Protein AF-A0A973KRH2-F1 (afdb_monomer_lite)

Foldseek 3Di:
DQQLLLCLLVLNLLSNQQLAFAPDPPLDFTHGDDSPQSVDPDPSNVVSSVVSPVVNLQQHAPDADVRWDKDAADADADSQKGKGWQQRIDTNRHGSLVSNVVSDPPADSVQWTWMWMWGDDPNHIGTHDIDTGGD

Structure (mmCIF, N/CA/C/O backbone):
data_AF-A0A973KRH2-F1
#
_entry.id   AF-A0A973KRH2-F1
#
loop_
_atom_site.group_PDB
_atom_site.id
_atom_site.type_symbol
_atom_site.label_atom_id
_atom_site.label_alt_id
_atom_site.label_comp_id
_atom_site.label_asym_id
_atom_site.label_entity_id
_atom_site.label_seq_id
_atom_site.pdbx_PDB_ins_code
_atom_site.Cartn_x
_atom_site.Cartn_y
_atom_site.Cartn_z
_atom_site.occupancy
_atom_site.B_iso_or_equiv
_atom_site.auth_seq_id
_atom_site.auth_comp_id
_atom_site.auth_asym_id
_atom_site.auth_atom_id
_atom_site.pdbx_PDB_model_num
ATOM 1 N N . MET A 1 1 ? 1.499 -5.295 -3.803 1.00 88.69 1 MET A N 1
ATOM 2 C CA . MET A 1 1 ? 0.406 -4.925 -2.878 1.00 88.69 1 MET A CA 1
ATOM 3 C C . MET A 1 1 ? 0.877 -4.835 -1.432 1.00 88.69 1 MET A C 1
ATOM 5 O O . MET A 1 1 ? 1.036 -3.721 -0.961 1.00 88.69 1 MET A O 1
ATOM 9 N N . ALA A 1 2 ? 1.178 -5.952 -0.751 1.00 93.88 2 ALA A N 1
ATOM 10 C CA . ALA A 1 2 ? 1.564 -5.934 0.669 1.00 93.88 2 ALA A CA 1
ATOM 11 C C . ALA A 1 2 ? 2.700 -4.941 0.982 1.00 93.88 2 ALA A C 1
ATOM 13 O O . ALA A 1 2 ? 2.575 -4.142 1.897 1.00 93.88 2 ALA A O 1
ATOM 14 N N . THR A 1 3 ? 3.745 -4.899 0.146 1.00 95.25 3 THR A N 1
ATOM 15 C CA . THR A 1 3 ? 4.847 -3.924 0.258 1.00 95.25 3 THR A CA 1
ATOM 16 C C . THR A 1 3 ? 4.380 -2.467 0.264 1.00 95.25 3 THR A C 1
ATOM 18 O O . THR A 1 3 ? 4.886 -1.673 1.050 1.00 95.25 3 THR A O 1
ATOM 21 N N . TRP A 1 4 ? 3.424 -2.115 -0.599 1.00 96.94 4 TRP A N 1
ATOM 22 C CA . TRP A 1 4 ? 2.895 -0.755 -0.684 1.00 96.94 4 TRP A CA 1
ATOM 23 C C . TRP A 1 4 ? 2.091 -0.410 0.573 1.00 96.94 4 TRP A C 1
ATOM 25 O O . TRP A 1 4 ? 2.348 0.616 1.192 1.00 96.94 4 TRP A O 1
ATOM 35 N N . VAL A 1 5 ? 1.203 -1.311 1.012 1.00 96.88 5 VAL A N 1
ATOM 36 C CA . VAL A 1 5 ? 0.413 -1.129 2.244 1.00 96.88 5 VAL A CA 1
ATOM 37 C C . VAL A 1 5 ? 1.333 -0.992 3.459 1.00 96.88 5 VAL A C 1
ATOM 39 O O . VAL A 1 5 ? 1.150 -0.082 4.258 1.00 96.88 5 VAL A O 1
ATOM 42 N N . THR A 1 6 ? 2.368 -1.830 3.580 1.00 97.69 6 THR A N 1
ATOM 43 C CA . THR A 1 6 ? 3.376 -1.707 4.644 1.00 97.69 6 THR A CA 1
ATOM 44 C C . THR A 1 6 ? 4.056 -0.340 4.620 1.00 97.69 6 THR A C 1
ATOM 46 O O . THR A 1 6 ? 4.183 0.287 5.667 1.00 97.69 6 THR A O 1
ATOM 49 N N . ALA A 1 7 ? 4.477 0.139 3.447 1.00 97.25 7 ALA A N 1
ATOM 50 C CA . ALA A 1 7 ? 5.122 1.442 3.329 1.00 97.25 7 ALA A CA 1
ATOM 51 C C . ALA A 1 7 ? 4.180 2.591 3.723 1.00 97.25 7 ALA A C 1
ATOM 53 O O . ALA A 1 7 ? 4.600 3.485 4.450 1.00 97.25 7 ALA A O 1
ATOM 54 N N . VAL A 1 8 ? 2.907 2.534 3.320 1.00 97.25 8 VAL A N 1
ATOM 55 C CA . VAL A 1 8 ? 1.876 3.504 3.720 1.00 97.25 8 VAL A CA 1
ATOM 56 C C . VAL A 1 8 ? 1.652 3.489 5.233 1.00 97.25 8 VAL A C 1
ATOM 58 O O . VAL A 1 8 ? 1.731 4.531 5.871 1.00 97.25 8 VAL A O 1
ATOM 61 N N . VAL A 1 9 ? 1.452 2.318 5.844 1.00 97.56 9 VAL A N 1
ATOM 62 C CA . VAL A 1 9 ? 1.257 2.201 7.304 1.00 97.56 9 VAL A CA 1
ATOM 63 C C . VAL A 1 9 ? 2.481 2.699 8.083 1.00 97.56 9 VAL A C 1
ATOM 65 O O . VAL A 1 9 ? 2.347 3.194 9.194 1.00 97.56 9 VAL A O 1
ATOM 68 N N . GLN A 1 10 ? 3.680 2.632 7.505 1.00 96.81 10 GLN A N 1
ATOM 69 C CA . GLN A 1 10 ? 4.905 3.148 8.124 1.00 96.81 10 GLN A CA 1
ATOM 70 C C . GLN A 1 10 ? 5.240 4.607 7.755 1.00 96.81 10 GLN A C 1
ATOM 72 O O . GLN A 1 10 ? 6.334 5.061 8.091 1.00 96.81 10 GLN A O 1
ATOM 77 N N . ASP A 1 11 ? 4.351 5.316 7.052 1.00 96.25 11 ASP A N 1
ATOM 78 C CA . ASP A 1 11 ? 4.549 6.685 6.540 1.00 96.25 11 ASP A CA 1
ATOM 79 C C . ASP A 1 11 ? 5.827 6.847 5.683 1.00 96.25 11 ASP A C 1
ATOM 81 O O . ASP A 1 11 ? 6.548 7.848 5.708 1.00 96.25 11 ASP A O 1
ATOM 85 N N . ARG A 1 12 ? 6.151 5.805 4.910 1.00 95.38 12 ARG A N 1
ATOM 86 C CA . ARG A 1 12 ? 7.345 5.715 4.062 1.00 95.38 12 ARG A CA 1
ATOM 87 C C . ARG A 1 12 ? 7.017 6.084 2.621 1.00 95.38 12 ARG A C 1
ATOM 89 O O . ARG A 1 12 ? 6.857 5.223 1.755 1.00 95.38 12 ARG A O 1
ATOM 96 N N . ALA A 1 13 ? 6.925 7.387 2.362 1.00 93.94 13 ALA A N 1
ATOM 97 C CA . ALA A 1 13 ? 6.517 7.931 1.064 1.00 93.94 13 ALA A CA 1
ATOM 98 C C . ALA A 1 13 ? 7.354 7.434 -0.127 1.00 93.94 13 ALA A C 1
ATOM 100 O O . ALA A 1 13 ? 6.799 7.094 -1.172 1.00 93.94 13 ALA A O 1
ATOM 101 N N . LYS A 1 14 ? 8.680 7.342 0.022 1.00 93.38 14 LYS A N 1
ATOM 102 C CA . LYS A 1 14 ? 9.566 6.883 -1.056 1.00 93.38 14 LYS A CA 1
ATOM 103 C C . LYS A 1 14 ? 9.313 5.416 -1.403 1.00 93.38 14 LYS A C 1
ATOM 105 O O . LYS A 1 14 ? 9.207 5.064 -2.575 1.00 93.38 14 LYS A O 1
ATOM 110 N N . GLU A 1 15 ? 9.201 4.559 -0.398 1.00 95.50 15 GLU A N 1
ATOM 111 C CA . GLU A 1 15 ? 8.938 3.132 -0.554 1.00 95.50 15 GLU A CA 1
ATOM 112 C C . GLU A 1 15 ? 7.535 2.871 -1.107 1.00 95.50 15 GLU A C 1
ATOM 114 O O . GLU A 1 15 ? 7.380 2.010 -1.974 1.00 95.50 15 GLU A O 1
ATOM 119 N N . ALA A 1 16 ? 6.536 3.644 -0.670 1.00 95.94 16 ALA A N 1
ATOM 120 C CA . ALA A 1 16 ? 5.193 3.601 -1.236 1.00 95.94 16 ALA A CA 1
ATOM 121 C C . ALA A 1 16 ? 5.225 3.999 -2.721 1.00 95.94 16 ALA A C 1
ATOM 123 O O . ALA A 1 16 ? 4.747 3.244 -3.564 1.00 95.94 16 ALA A O 1
ATOM 124 N N . CYS A 1 17 ? 5.888 5.105 -3.065 1.00 94.19 17 CYS A N 1
ATOM 125 C CA . CYS A 1 17 ? 6.049 5.549 -4.449 1.00 94.19 17 CYS A CA 1
ATOM 126 C C . CYS A 1 17 ? 6.734 4.490 -5.333 1.00 94.19 17 CYS A C 1
ATOM 128 O O . CYS A 1 17 ? 6.259 4.214 -6.432 1.00 94.19 17 CYS A O 1
ATOM 130 N N . LEU A 1 18 ? 7.798 3.838 -4.849 1.00 95.12 18 LEU A N 1
ATOM 131 C CA . LEU A 1 18 ? 8.514 2.778 -5.579 1.00 95.12 18 LEU A CA 1
ATOM 132 C C . LEU A 1 18 ? 7.693 1.493 -5.768 1.00 95.12 18 LEU A C 1
ATOM 134 O O . LEU A 1 18 ? 7.993 0.686 -6.651 1.00 95.12 18 LEU A O 1
ATOM 138 N N . ALA A 1 19 ? 6.682 1.277 -4.928 1.00 96.50 19 ALA A N 1
ATOM 139 C CA . ALA A 1 19 ? 5.744 0.168 -5.049 1.00 96.50 19 ALA A CA 1
ATOM 140 C C . ALA A 1 19 ? 4.543 0.497 -5.959 1.00 96.50 19 ALA A C 1
ATOM 142 O O . ALA A 1 19 ? 3.682 -0.366 -6.165 1.00 96.50 19 ALA A O 1
ATOM 143 N N . MET A 1 20 ? 4.498 1.712 -6.519 1.00 95.31 20 MET A N 1
ATOM 144 C CA . MET A 1 20 ? 3.492 2.156 -7.478 1.00 95.31 20 MET A CA 1
ATOM 145 C C . MET A 1 20 ? 4.013 2.176 -8.917 1.00 95.31 20 MET A C 1
ATOM 147 O O . MET A 1 20 ? 5.218 2.186 -9.189 1.00 95.31 20 MET A O 1
ATOM 151 N N . ALA A 1 21 ? 3.069 2.176 -9.850 1.00 94.94 21 ALA A N 1
ATOM 152 C CA . ALA A 1 21 ? 3.317 2.311 -11.271 1.00 94.94 21 ALA A CA 1
ATOM 153 C C . ALA A 1 21 ? 2.163 3.057 -11.940 1.00 94.94 21 ALA A C 1
ATOM 155 O O . ALA A 1 21 ? 1.007 2.855 -11.581 1.00 94.94 21 ALA A O 1
ATOM 156 N N . ASN A 1 22 ? 2.457 3.842 -12.972 1.00 91.94 22 ASN A N 1
ATOM 157 C CA . ASN A 1 22 ? 1.410 4.389 -13.826 1.00 91.94 22 ASN A CA 1
ATOM 158 C C . ASN A 1 22 ? 0.703 3.240 -14.567 1.00 91.94 22 ASN A C 1
ATOM 160 O O . ASN A 1 22 ? 1.394 2.373 -15.126 1.00 91.94 22 ASN A O 1
ATOM 164 N N . PRO A 1 23 ? -0.641 3.198 -14.594 1.00 89.69 23 PRO A N 1
ATOM 165 C CA . PRO A 1 23 ? -1.368 2.172 -15.328 1.00 89.69 23 PRO A CA 1
ATOM 166 C C . PRO A 1 23 ? -1.047 2.259 -16.825 1.00 89.69 23 PRO A C 1
ATOM 168 O O . PRO A 1 23 ? -0.959 3.343 -17.399 1.00 89.69 23 PRO A O 1
ATOM 171 N N . GLY A 1 24 ? -0.862 1.108 -17.472 1.00 83.06 24 GLY A N 1
ATOM 172 C CA . GLY A 1 24 ? -0.737 1.050 -18.926 1.00 83.06 24 GLY A CA 1
ATOM 173 C C . GLY A 1 24 ? -2.104 1.180 -19.606 1.00 83.06 24 GLY A C 1
ATOM 174 O O . GLY A 1 24 ? -3.103 0.649 -19.111 1.00 83.06 24 GLY A O 1
ATOM 175 N N . MET A 1 25 ? -2.145 1.870 -20.748 1.00 83.19 25 MET A N 1
ATOM 176 C CA . MET A 1 25 ? -3.332 1.960 -21.611 1.00 83.19 25 MET A CA 1
ATOM 177 C C . MET A 1 25 ? -3.458 0.709 -22.491 1.00 83.19 25 MET A C 1
ATOM 179 O O . MET A 1 25 ? -2.451 0.080 -22.811 1.00 83.19 25 MET A O 1
ATOM 183 N N . ASP A 1 26 ? -4.684 0.335 -22.865 1.00 81.12 26 ASP A N 1
ATOM 184 C CA . ASP A 1 26 ? -4.975 -0.712 -23.863 1.00 81.12 26 ASP A CA 1
ATOM 185 C C . ASP A 1 26 ? -4.244 -2.052 -23.646 1.00 81.12 26 ASP A C 1
ATOM 187 O O . ASP A 1 26 ? -3.742 -2.685 -24.573 1.00 81.12 26 ASP A O 1
ATOM 191 N N . GLY A 1 27 ? -4.156 -2.492 -22.387 1.00 76.12 27 GLY A N 1
ATOM 192 C CA . GLY A 1 27 ? -3.512 -3.761 -22.021 1.00 76.12 27 GLY A CA 1
ATOM 193 C C . GLY A 1 27 ? -1.982 -3.705 -21.952 1.00 76.12 27 GLY A C 1
ATOM 194 O O . GLY A 1 27 ? -1.346 -4.720 -21.657 1.00 76.12 27 GLY A O 1
ATOM 195 N N . ALA A 1 28 ? -1.375 -2.533 -22.163 1.00 86.44 28 ALA A N 1
ATOM 196 C CA . ALA A 1 28 ? 0.046 -2.341 -21.926 1.00 86.44 28 ALA A CA 1
ATOM 197 C C . ALA A 1 28 ? 0.401 -2.608 -20.446 1.00 86.44 28 ALA A C 1
ATOM 199 O O . ALA A 1 28 ? -0.388 -2.298 -19.545 1.00 86.44 28 ALA A O 1
ATOM 200 N N . PRO A 1 29 ? 1.598 -3.158 -20.163 1.00 88.88 29 PRO A N 1
ATOM 201 C CA . PRO A 1 29 ? 2.087 -3.284 -18.797 1.00 88.88 29 PRO A CA 1
ATOM 202 C C . PRO A 1 29 ? 2.178 -1.917 -18.105 1.00 88.88 29 PRO A C 1
ATOM 204 O O . PRO A 1 29 ? 2.459 -0.913 -18.766 1.00 88.88 29 PRO A O 1
ATOM 207 N N . PRO A 1 30 ? 2.016 -1.864 -16.774 1.00 94.25 30 PRO A N 1
ATOM 208 C CA . PRO A 1 30 ? 2.189 -0.619 -16.039 1.00 94.25 30 PRO A CA 1
ATOM 209 C C . PRO A 1 30 ? 3.639 -0.116 -16.123 1.00 94.25 30 PRO A C 1
ATOM 211 O O . PRO A 1 30 ? 4.574 -0.882 -16.384 1.00 94.25 30 PRO A O 1
ATOM 214 N N . THR A 1 31 ? 3.849 1.178 -15.894 1.00 95.38 31 THR A N 1
ATOM 215 C CA . THR A 1 31 ? 5.180 1.805 -15.870 1.00 95.38 31 THR A CA 1
ATOM 216 C C . THR A 1 31 ? 5.580 2.150 -14.438 1.00 95.38 31 THR A C 1
ATOM 218 O O . THR A 1 31 ? 5.046 3.116 -13.897 1.00 95.38 31 THR A O 1
ATOM 221 N N . PRO A 1 32 ? 6.472 1.360 -13.804 1.00 94.94 32 PRO A N 1
ATOM 222 C CA . PRO A 1 32 ? 6.924 1.584 -12.438 1.00 94.94 32 PRO A CA 1
ATOM 223 C C . PRO A 1 32 ? 7.544 2.958 -12.259 1.00 94.94 32 PRO A C 1
ATOM 225 O O . PRO A 1 32 ? 8.277 3.427 -13.132 1.00 94.94 32 PRO A O 1
ATOM 228 N N . ASN A 1 33 ? 7.303 3.557 -11.097 1.00 92.19 33 ASN A N 1
ATOM 229 C CA . ASN A 1 33 ?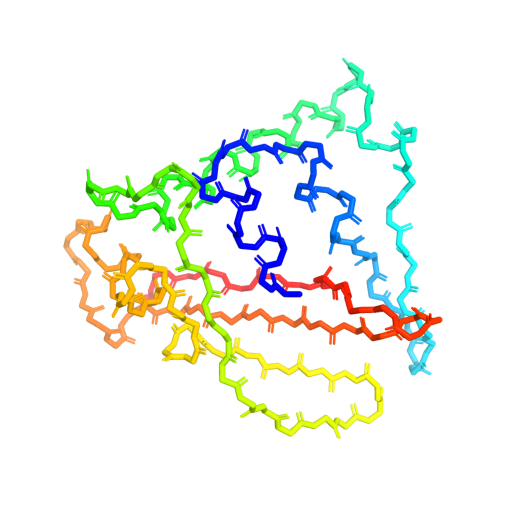 7.972 4.795 -10.731 1.00 92.19 33 ASN A CA 1
ATOM 230 C C . ASN A 1 33 ? 9.478 4.559 -10.558 1.00 92.19 33 ASN A C 1
ATOM 232 O O . ASN A 1 33 ? 9.919 3.514 -10.067 1.00 92.19 33 ASN A O 1
ATOM 236 N N . THR A 1 34 ? 10.284 5.542 -10.956 1.00 90.62 34 THR A N 1
ATOM 237 C CA . THR A 1 34 ? 11.740 5.467 -10.816 1.00 90.62 34 THR A CA 1
ATOM 238 C C . THR A 1 34 ? 12.191 5.974 -9.448 1.00 90.62 34 THR A C 1
ATOM 240 O O . THR A 1 34 ? 11.498 6.732 -8.769 1.00 90.62 34 THR A O 1
ATOM 243 N N . ALA A 1 35 ? 13.402 5.591 -9.038 1.00 90.06 35 ALA A N 1
ATOM 244 C CA . ALA A 1 35 ? 14.007 6.128 -7.822 1.00 90.06 35 ALA A CA 1
ATOM 245 C C . ALA A 1 35 ? 14.151 7.655 -7.861 1.00 90.06 35 ALA A C 1
ATOM 247 O O . ALA A 1 35 ? 14.018 8.287 -6.817 1.00 90.06 35 ALA A O 1
ATOM 248 N N . GLU A 1 36 ? 14.396 8.231 -9.037 1.00 87.38 36 GLU A N 1
ATOM 249 C CA . GLU A 1 36 ? 14.488 9.677 -9.233 1.00 87.38 36 GLU A CA 1
ATOM 250 C C . GLU A 1 36 ? 13.140 10.360 -8.972 1.00 87.38 36 GLU A C 1
ATOM 252 O O . GLU A 1 36 ? 13.082 11.267 -8.144 1.00 87.38 36 GLU A O 1
ATOM 257 N N . MET A 1 37 ? 12.049 9.835 -9.550 1.00 85.19 37 MET A N 1
ATOM 258 C CA . MET A 1 37 ? 10.684 10.314 -9.285 1.00 85.19 37 MET A CA 1
ATOM 259 C C . MET A 1 37 ? 10.341 10.258 -7.788 1.00 85.19 37 MET A C 1
ATOM 261 O O . MET A 1 37 ? 9.773 11.196 -7.240 1.00 85.19 37 MET A O 1
ATOM 265 N N . CYS A 1 38 ? 10.732 9.179 -7.101 1.00 89.06 38 CYS A N 1
ATOM 266 C CA . CYS A 1 38 ? 10.376 8.951 -5.697 1.00 89.06 38 CYS A CA 1
ATOM 267 C C . CYS A 1 38 ? 11.336 9.572 -4.663 1.00 89.06 38 CYS A C 1
ATOM 269 O O . CYS A 1 38 ? 11.061 9.492 -3.466 1.00 89.06 38 CYS A O 1
ATOM 271 N N . SER A 1 39 ? 12.484 10.123 -5.076 1.00 81.94 39 SER A N 1
ATOM 272 C CA . SER A 1 39 ? 13.509 10.675 -4.162 1.00 81.94 39 SER A CA 1
ATOM 273 C C . SER A 1 39 ? 13.718 12.181 -4.317 1.00 81.94 39 SER A C 1
ATOM 275 O O . SER A 1 39 ? 14.640 12.728 -3.710 1.00 81.94 39 SER A O 1
ATOM 277 N N . GLY A 1 40 ? 12.915 12.843 -5.150 1.00 75.12 40 GLY A N 1
ATOM 278 C CA . GLY A 1 40 ? 13.024 14.278 -5.373 1.00 75.12 40 GLY A CA 1
ATOM 279 C C . GLY A 1 40 ? 12.708 15.099 -4.117 1.00 75.12 40 GLY A C 1
ATOM 280 O O . GLY A 1 40 ? 11.998 14.657 -3.221 1.00 75.12 40 GLY A O 1
ATOM 281 N N . ASN A 1 41 ? 13.211 16.334 -4.080 1.00 78.06 41 ASN A N 1
ATOM 282 C CA . ASN A 1 41 ? 12.764 17.375 -3.139 1.00 78.06 41 ASN A CA 1
ATOM 283 C C . ASN A 1 41 ? 11.890 18.439 -3.835 1.00 78.06 41 ASN A C 1
ATOM 285 O O . ASN A 1 41 ? 11.604 19.491 -3.256 1.00 78.06 41 ASN A O 1
ATOM 289 N N . GLY A 1 42 ? 11.517 18.182 -5.094 1.00 81.62 42 GLY A N 1
ATOM 290 C CA . GLY A 1 42 ? 10.628 19.029 -5.882 1.00 81.62 42 GLY A CA 1
ATOM 291 C C . GLY A 1 42 ? 9.189 19.000 -5.369 1.00 81.62 42 GLY A C 1
ATOM 292 O O . GLY A 1 42 ? 8.851 18.247 -4.456 1.00 81.62 42 GLY A O 1
ATOM 293 N N . GLU A 1 43 ? 8.345 19.835 -5.964 1.00 83.62 43 GLU A N 1
ATOM 294 C CA . GLU A 1 43 ? 6.932 19.975 -5.596 1.00 83.62 43 GLU A CA 1
ATOM 295 C C . GLU A 1 43 ? 6.172 18.647 -5.724 1.00 83.62 43 GLU A C 1
ATOM 297 O O . GLU A 1 43 ? 5.554 18.212 -4.759 1.00 83.62 43 GLU A O 1
ATOM 302 N N . GLU A 1 44 ? 6.379 17.914 -6.820 1.00 77.31 44 GLU A N 1
ATOM 303 C CA . GLU A 1 44 ? 5.781 16.588 -7.055 1.00 77.31 44 GLU A CA 1
ATOM 304 C C . GLU A 1 44 ? 6.100 15.575 -5.938 1.00 77.31 44 GLU A C 1
ATOM 306 O O . GLU A 1 44 ? 5.242 14.810 -5.497 1.00 77.31 44 GLU A O 1
ATOM 311 N N . ALA A 1 45 ? 7.333 15.580 -5.422 1.00 81.44 45 ALA A N 1
ATOM 312 C CA . ALA A 1 45 ? 7.728 14.675 -4.346 1.00 81.44 45 ALA A CA 1
ATOM 313 C C . ALA A 1 45 ? 7.127 15.080 -2.989 1.00 81.44 45 ALA A C 1
ATOM 315 O O . ALA A 1 45 ? 6.843 14.216 -2.154 1.00 81.44 45 ALA A O 1
ATOM 316 N N . LYS A 1 46 ? 6.903 16.383 -2.766 1.00 85.88 46 LYS A N 1
ATOM 317 C CA . LYS A 1 46 ? 6.178 16.878 -1.587 1.00 85.88 46 LYS A CA 1
ATOM 318 C C . LYS A 1 46 ? 4.707 16.487 -1.654 1.00 85.88 46 LYS A C 1
ATOM 320 O O . LYS A 1 46 ? 4.206 15.926 -0.686 1.00 85.88 46 LYS A O 1
ATOM 325 N N . GLU A 1 47 ? 4.059 16.691 -2.798 1.00 85.94 47 GLU A N 1
ATOM 326 C CA . GLU A 1 47 ? 2.668 16.283 -3.019 1.00 85.94 47 GLU A CA 1
ATOM 327 C C . GLU A 1 47 ? 2.483 14.776 -2.814 1.00 85.94 47 GLU A C 1
ATOM 329 O O . GLU A 1 47 ? 1.556 14.353 -2.122 1.00 85.94 47 GLU A O 1
ATOM 334 N N . MET A 1 48 ? 3.402 13.957 -3.337 1.00 84.25 48 MET A N 1
ATOM 335 C CA . MET A 1 48 ? 3.406 12.508 -3.116 1.00 84.25 48 MET A CA 1
ATOM 336 C C . MET A 1 48 ? 3.538 12.159 -1.630 1.00 84.25 48 MET A C 1
ATOM 338 O O . MET A 1 48 ? 2.805 11.314 -1.117 1.00 84.25 48 MET A O 1
ATOM 342 N N . LYS A 1 49 ? 4.455 12.817 -0.911 1.00 90.31 49 LYS A N 1
ATOM 343 C CA . LYS A 1 49 ? 4.625 12.601 0.530 1.00 90.31 49 LYS A CA 1
ATOM 344 C C . LYS A 1 49 ? 3.359 12.956 1.303 1.00 90.31 49 LYS A C 1
ATOM 346 O O . LYS A 1 49 ? 2.955 12.196 2.175 1.00 90.31 49 LYS A O 1
ATOM 351 N N . GLU A 1 50 ? 2.721 14.072 0.974 1.00 90.94 50 GLU A N 1
ATOM 352 C CA . GLU A 1 50 ? 1.461 14.477 1.594 1.00 90.94 50 GLU A CA 1
ATOM 353 C C . GLU A 1 50 ? 0.318 13.512 1.270 1.00 90.94 50 GLU A C 1
ATOM 355 O O . GLU A 1 50 ? -0.485 13.199 2.148 1.00 90.94 50 GLU A O 1
ATOM 360 N N . GLN A 1 51 ? 0.242 13.012 0.033 1.00 89.00 51 GLN A N 1
ATOM 361 C CA . GLN A 1 51 ? -0.720 11.977 -0.341 1.00 89.00 51 GLN A CA 1
ATOM 362 C C . GLN A 1 51 ? -0.513 10.710 0.486 1.00 89.00 51 GLN A C 1
ATOM 364 O O . GLN A 1 51 ? -1.468 10.231 1.095 1.00 89.00 51 GLN A O 1
ATOM 369 N N . VAL A 1 52 ? 0.720 10.202 0.573 1.00 93.50 52 VAL A N 1
ATOM 370 C CA . VAL A 1 52 ? 1.021 9.016 1.386 1.00 93.50 52 VAL A CA 1
ATOM 371 C C . VAL A 1 52 ? 0.698 9.263 2.854 1.00 93.50 52 VAL A C 1
ATOM 373 O O . VAL A 1 52 ? 0.080 8.400 3.464 1.00 93.50 52 VAL A O 1
ATOM 376 N N . HIS A 1 53 ? 1.011 10.442 3.393 1.00 94.44 53 HIS A N 1
ATOM 377 C CA . HIS A 1 53 ? 0.703 10.780 4.780 1.00 94.44 53 HIS A CA 1
ATOM 378 C C . HIS A 1 53 ? -0.810 10.793 5.061 1.00 94.44 53 HIS A C 1
ATOM 380 O O . HIS A 1 53 ? -1.264 10.275 6.079 1.00 94.44 53 HIS A O 1
ATOM 386 N N . ARG A 1 54 ? -1.630 11.310 4.134 1.00 91.94 54 ARG A N 1
ATOM 387 C CA . ARG A 1 54 ? -3.098 11.251 4.266 1.00 91.94 54 ARG A CA 1
ATOM 388 C C . ARG A 1 54 ? -3.616 9.815 4.270 1.00 91.94 54 ARG A C 1
ATOM 390 O O . ARG A 1 54 ? -4.471 9.471 5.082 1.00 91.94 54 ARG A O 1
ATOM 397 N N . VAL A 1 55 ? -3.098 8.971 3.377 1.00 94.88 55 VAL A N 1
ATOM 398 C CA . VAL A 1 55 ? -3.489 7.554 3.329 1.00 94.88 55 VAL A CA 1
ATOM 399 C C . VAL A 1 55 ? -2.963 6.807 4.562 1.00 94.88 55 VAL A C 1
ATOM 401 O O . VAL A 1 55 ? -3.672 5.964 5.104 1.00 94.88 55 VAL A O 1
ATOM 404 N N . HIS A 1 56 ? -1.776 7.154 5.065 1.00 96.38 56 HIS A N 1
ATOM 405 C CA . HIS A 1 56 ? -1.206 6.629 6.306 1.00 96.38 56 HIS A CA 1
ATOM 406 C C . HIS A 1 56 ? -2.161 6.840 7.484 1.00 96.38 56 HIS A C 1
ATOM 408 O O . HIS A 1 56 ? -2.465 5.876 8.186 1.00 96.38 56 HIS A O 1
ATOM 414 N N . THR A 1 57 ? -2.697 8.053 7.662 1.00 94.62 57 THR A N 1
ATOM 415 C CA . THR A 1 57 ? -3.684 8.339 8.718 1.00 94.62 57 THR A CA 1
ATOM 416 C C . THR A 1 57 ? -4.924 7.456 8.602 1.00 94.62 57 THR A C 1
ATOM 418 O O . THR A 1 57 ? -5.452 7.013 9.613 1.00 94.62 57 THR A O 1
ATOM 421 N N . ALA A 1 58 ? -5.377 7.161 7.383 1.00 94.94 58 ALA A N 1
ATOM 422 C CA . ALA A 1 58 ? -6.544 6.314 7.172 1.00 94.94 58 ALA A CA 1
ATOM 423 C C . ALA A 1 58 ? -6.248 4.820 7.391 1.00 94.94 58 ALA A C 1
ATOM 425 O O . ALA A 1 58 ? -7.121 4.092 7.849 1.00 94.94 58 ALA A O 1
ATOM 426 N N . PHE A 1 59 ? -5.048 4.344 7.039 1.00 96.69 59 PHE A N 1
ATOM 427 C CA . PHE A 1 59 ? -4.725 2.910 6.946 1.00 96.69 59 PHE A CA 1
ATOM 428 C C . PHE A 1 59 ? -3.985 2.364 8.170 1.00 96.69 59 PHE A C 1
ATOM 430 O O . PHE A 1 59 ? -3.716 1.163 8.236 1.00 96.69 59 PHE A O 1
ATOM 437 N N . THR A 1 60 ? -3.636 3.224 9.126 1.00 96.88 60 THR A N 1
ATOM 438 C CA . THR A 1 60 ? -2.890 2.838 10.325 1.00 96.88 60 THR A CA 1
ATOM 439 C C . THR A 1 60 ? -3.853 2.494 11.463 1.00 96.88 60 THR A C 1
ATOM 441 O O . THR A 1 60 ? -4.647 3.348 11.850 1.00 96.88 60 THR A O 1
ATOM 444 N N . PRO A 1 61 ? -3.812 1.263 12.006 1.00 95.44 61 PRO A N 1
ATOM 445 C CA . PRO A 1 61 ? -4.540 0.923 13.229 1.00 95.44 61 PRO A CA 1
ATOM 446 C C . PRO A 1 61 ? -4.087 1.784 14.419 1.00 95.44 61 PRO A C 1
ATOM 448 O O . PRO A 1 61 ? -2.940 2.217 14.438 1.00 95.44 61 PRO A O 1
ATOM 451 N N . ASP A 1 62 ? -4.911 1.926 15.463 1.00 91.94 62 ASP A N 1
ATOM 452 C CA . ASP A 1 62 ? -4.566 2.686 16.685 1.00 91.94 62 ASP A CA 1
ATOM 453 C C . ASP A 1 62 ? -3.247 2.249 17.351 1.00 91.94 62 ASP 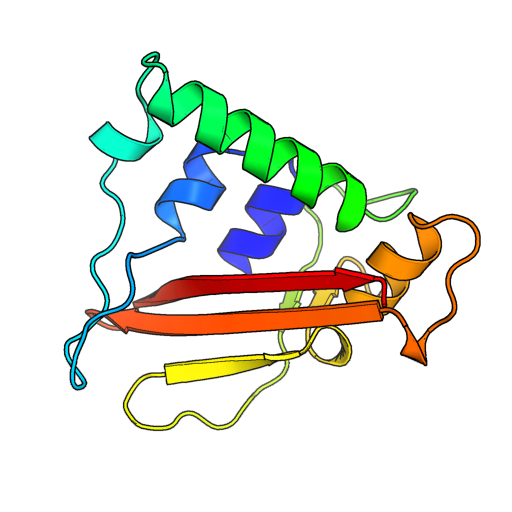A C 1
ATOM 455 O O . ASP A 1 62 ? -2.532 3.052 17.953 1.00 91.94 62 ASP A O 1
ATOM 459 N N . GLN A 1 63 ? -2.926 0.954 17.276 1.00 90.75 63 GLN A N 1
ATOM 460 C CA . GLN A 1 63 ? -1.730 0.353 17.872 1.00 90.75 63 GLN A CA 1
ATOM 461 C C . GLN A 1 63 ? -1.048 -0.579 16.861 1.00 90.75 63 GLN A C 1
ATOM 463 O O . GLN A 1 63 ? -1.119 -1.805 17.001 1.00 90.75 63 GLN A O 1
ATOM 468 N N . PRO A 1 64 ? -0.408 -0.027 15.815 1.00 92.00 64 PRO A N 1
ATOM 469 C CA . PRO A 1 64 ? 0.207 -0.835 14.776 1.00 92.00 64 PRO A CA 1
ATOM 470 C C . PRO A 1 64 ? 1.473 -1.508 15.317 1.00 92.00 64 PRO A C 1
ATOM 472 O O . PRO A 1 64 ? 2.230 -0.928 16.104 1.00 92.00 64 PRO A O 1
ATOM 475 N N . LYS A 1 65 ? 1.754 -2.731 14.863 1.00 94.50 65 LYS A N 1
ATOM 476 C CA . LYS A 1 65 ? 3.064 -3.354 15.087 1.00 94.50 65 LYS A CA 1
ATOM 477 C C . LYS A 1 65 ? 4.132 -2.617 14.280 1.00 94.50 65 LYS A C 1
ATOM 479 O O . LYS A 1 65 ? 3.852 -1.965 13.275 1.00 94.50 65 LYS A O 1
ATOM 484 N N . ASN A 1 66 ? 5.391 -2.773 14.686 1.00 91.56 66 ASN A N 1
ATOM 485 C CA . ASN A 1 66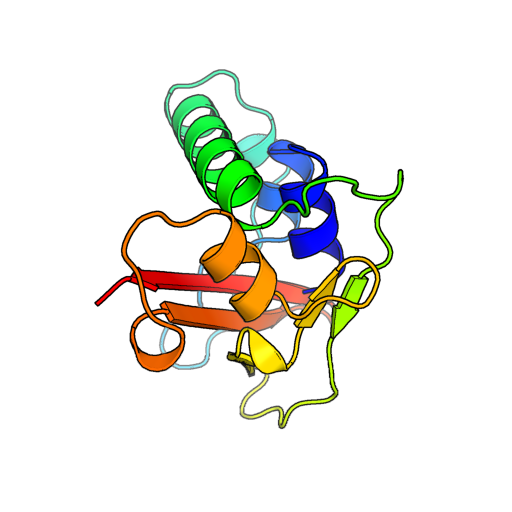 ? 6.528 -2.223 13.956 1.00 91.56 66 ASN A CA 1
ATOM 486 C C . ASN A 1 66 ? 7.597 -3.304 13.685 1.00 91.56 66 ASN A C 1
ATOM 488 O O . ASN A 1 66 ? 8.320 -3.669 14.615 1.00 91.56 66 ASN A O 1
ATOM 492 N N . PRO A 1 67 ? 7.724 -3.811 12.440 1.00 92.44 67 PRO A N 1
ATOM 493 C CA . PRO A 1 67 ? 6.878 -3.508 11.279 1.00 92.44 67 PRO A CA 1
ATOM 494 C C . PRO A 1 67 ? 5.465 -4.118 11.396 1.00 92.44 67 PRO A C 1
ATOM 496 O O . PRO A 1 67 ? 5.289 -5.109 12.113 1.00 92.44 67 PRO A O 1
ATOM 499 N N . PRO A 1 68 ? 4.466 -3.564 10.684 1.00 96.44 68 PRO A N 1
ATOM 500 C CA . PRO A 1 68 ? 3.121 -4.126 10.648 1.00 96.44 68 PRO A CA 1
ATOM 501 C C . PRO A 1 68 ? 3.112 -5.458 9.894 1.00 96.44 68 PRO A C 1
ATOM 503 O O . PRO A 1 68 ? 3.852 -5.653 8.925 1.00 96.44 68 PRO A O 1
ATOM 506 N N . THR A 1 69 ? 2.244 -6.379 10.304 1.00 97.75 69 THR A N 1
ATOM 507 C CA . THR A 1 69 ? 1.986 -7.614 9.555 1.00 97.75 69 THR A CA 1
ATOM 508 C C . THR A 1 69 ? 0.906 -7.349 8.517 1.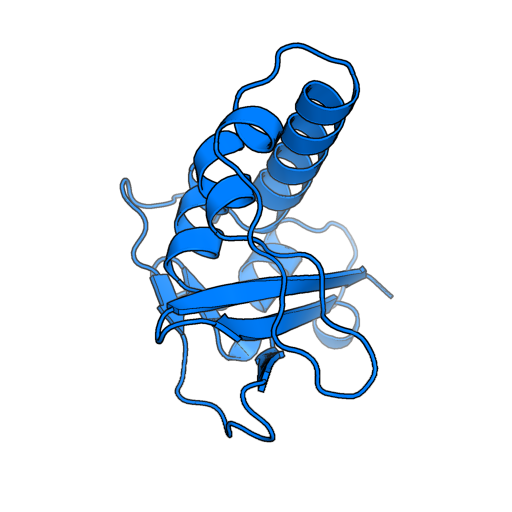00 97.75 69 THR A C 1
ATOM 510 O O . THR A 1 69 ? -0.242 -7.124 8.885 1.00 97.75 69 THR A O 1
ATOM 513 N N . VAL A 1 70 ? 1.252 -7.397 7.231 1.00 97.75 70 VAL A N 1
ATOM 514 C CA . VAL A 1 70 ? 0.291 -7.187 6.139 1.00 97.75 70 VAL A CA 1
ATOM 515 C C . VAL A 1 70 ? 0.014 -8.496 5.417 1.00 97.75 70 VAL A C 1
ATOM 517 O O . VAL A 1 70 ? 0.948 -9.168 4.974 1.00 97.75 70 VAL A O 1
ATOM 520 N N . GLN A 1 71 ? -1.263 -8.837 5.257 1.00 97.44 71 GLN A N 1
ATOM 521 C CA . GLN A 1 71 ? -1.704 -9.969 4.445 1.00 97.44 71 GLN A CA 1
ATOM 522 C C . GLN A 1 71 ? -2.685 -9.491 3.381 1.00 97.44 71 GLN A C 1
ATOM 524 O O . GLN A 1 71 ? -3.479 -8.582 3.605 1.00 97.44 71 GLN A O 1
ATOM 529 N N . VAL A 1 72 ? -2.611 -10.107 2.208 1.00 96.06 72 VAL A N 1
ATOM 530 C CA . VAL A 1 72 ? -3.509 -9.844 1.085 1.00 96.06 72 VAL A CA 1
ATOM 531 C C . VAL A 1 72 ? -4.060 -11.192 0.661 1.00 96.06 72 VAL A C 1
ATOM 533 O O . VAL A 1 72 ? -3.276 -12.113 0.425 1.00 96.06 72 VAL A O 1
ATOM 536 N N . ALA A 1 73 ? -5.382 -11.324 0.617 1.00 95.06 73 ALA A N 1
ATOM 537 C CA . ALA A 1 73 ? -6.023 -12.549 0.168 1.00 95.06 73 ALA A CA 1
ATOM 538 C C . ALA A 1 73 ? -5.680 -12.836 -1.301 1.00 95.06 73 ALA A C 1
ATOM 540 O O . ALA A 1 73 ? -5.390 -11.928 -2.085 1.00 95.06 73 ALA A O 1
ATOM 541 N N . GLU A 1 74 ? -5.733 -14.109 -1.684 1.00 92.06 74 GLU A N 1
ATOM 542 C CA . GLU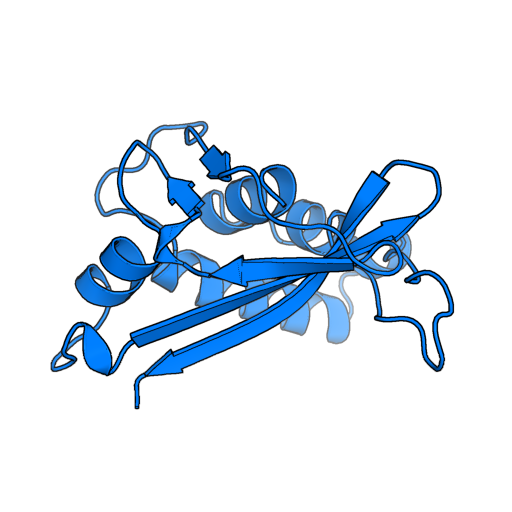 A 1 74 ? -5.645 -14.479 -3.092 1.00 92.06 74 GLU A CA 1
ATOM 543 C C . GLU A 1 74 ? -6.879 -13.959 -3.836 1.00 92.06 74 GLU A C 1
ATOM 545 O O . GLU A 1 74 ? -8.016 -14.186 -3.419 1.00 92.06 74 GLU A O 1
ATOM 550 N N . VAL A 1 75 ? -6.647 -13.253 -4.943 1.00 92.56 75 VAL A N 1
ATOM 551 C CA . VAL A 1 75 ? -7.701 -12.706 -5.801 1.00 92.56 75 VAL A CA 1
ATOM 552 C C . VAL A 1 75 ? -7.512 -13.177 -7.242 1.00 92.56 75 VAL A C 1
ATOM 554 O O . VAL A 1 75 ? -6.379 -13.457 -7.651 1.00 92.56 75 VAL A O 1
ATOM 557 N N . PRO A 1 76 ? -8.589 -13.254 -8.043 1.00 93.00 76 PRO A N 1
ATOM 558 C CA . PRO A 1 76 ? -8.476 -13.553 -9.463 1.00 93.00 76 PRO A CA 1
ATOM 559 C C . PRO A 1 76 ? -7.562 -12.556 -10.185 1.00 93.00 76 PRO A C 1
ATOM 561 O O . PRO A 1 76 ? -7.656 -11.345 -9.988 1.00 93.00 76 PRO A O 1
ATOM 564 N N . VAL A 1 77 ? -6.708 -13.075 -11.067 1.00 91.12 77 VAL A N 1
ATOM 565 C CA . VAL A 1 77 ? -5.852 -12.272 -11.946 1.00 91.12 77 VAL A CA 1
ATOM 566 C C . VAL A 1 77 ? -6.381 -12.381 -13.367 1.00 91.12 77 VAL A C 1
ATOM 568 O O . VAL A 1 77 ? -6.466 -13.479 -13.912 1.00 91.12 77 VAL A O 1
ATOM 571 N N . THR A 1 78 ? -6.697 -11.243 -13.979 1.00 88.75 78 THR A N 1
ATOM 572 C CA . THR A 1 78 ? -7.132 -11.160 -15.382 1.00 88.75 78 THR A CA 1
ATOM 573 C C . THR A 1 78 ? -6.219 -10.191 -16.111 1.00 88.75 78 THR A C 1
ATOM 575 O O . THR A 1 78 ? -5.949 -9.109 -15.601 1.00 88.75 78 THR A O 1
ATOM 578 N N . ASP A 1 79 ? -5.682 -10.593 -17.263 1.00 87.81 79 ASP A N 1
ATOM 579 C CA . ASP A 1 79 ? -4.800 -9.757 -18.090 1.00 87.81 79 ASP A CA 1
ATOM 580 C C . ASP A 1 79 ? -3.680 -9.069 -17.303 1.00 87.81 79 ASP A C 1
ATOM 582 O O . ASP A 1 79 ? -3.415 -7.878 -17.469 1.00 87.81 79 ASP A O 1
ATOM 586 N N . LYS A 1 80 ? -3.011 -9.827 -16.419 1.00 89.69 80 LYS A N 1
ATOM 587 C CA . LYS A 1 80 ? -1.902 -9.320 -15.589 1.00 89.69 80 LYS A CA 1
ATOM 588 C C . LYS A 1 80 ? -2.310 -8.179 -14.639 1.00 89.69 80 LYS A C 1
ATOM 590 O O . LYS A 1 80 ? -1.449 -7.438 -14.162 1.00 89.69 80 LYS A O 1
ATOM 595 N N . LYS A 1 81 ? -3.602 -8.067 -14.340 1.00 91.88 81 LYS A N 1
ATOM 596 C CA . LYS A 1 81 ? -4.185 -7.117 -13.397 1.00 91.88 81 LYS A CA 1
ATOM 597 C C . LYS A 1 81 ? -4.941 -7.851 -12.301 1.00 91.88 81 LYS A C 1
ATOM 599 O O . LYS A 1 81 ? -5.447 -8.956 -12.502 1.00 91.88 81 LYS A O 1
ATOM 604 N N . ALA A 1 82 ? -5.000 -7.219 -11.143 1.00 93.94 82 ALA A N 1
ATOM 605 C CA . ALA A 1 82 ? -5.767 -7.673 -10.001 1.00 93.94 82 ALA A CA 1
ATOM 606 C C . ALA A 1 82 ? -6.424 -6.469 -9.332 1.00 93.94 82 ALA A C 1
ATOM 608 O O . ALA A 1 82 ? -5.806 -5.411 -9.194 1.00 93.94 82 ALA A O 1
ATOM 609 N N . THR A 1 83 ? -7.655 -6.662 -8.884 1.00 95.88 83 THR A N 1
ATOM 610 C CA . THR A 1 83 ? -8.380 -5.711 -8.047 1.00 95.88 83 THR A CA 1
ATOM 611 C C . THR A 1 83 ? -8.567 -6.357 -6.686 1.00 95.88 83 THR A C 1
ATOM 613 O O . THR A 1 83 ? -8.964 -7.518 -6.605 1.00 95.88 83 THR A O 1
ATOM 616 N N . VAL A 1 84 ? -8.243 -5.618 -5.630 1.00 96.44 84 VAL A N 1
ATOM 617 C CA . VAL A 1 84 ? -8.350 -6.081 -4.247 1.00 96.44 84 VAL A CA 1
ATOM 618 C C . VAL A 1 84 ? -9.172 -5.066 -3.468 1.00 96.44 84 VAL A C 1
ATOM 620 O O . VAL A 1 84 ? -8.824 -3.883 -3.445 1.00 96.44 84 VAL A O 1
ATOM 623 N N . ASP A 1 85 ? -10.245 -5.518 -2.830 1.00 96.94 85 ASP A N 1
ATOM 624 C CA . ASP A 1 85 ? -11.058 -4.663 -1.965 1.00 96.94 85 ASP A CA 1
ATOM 625 C C . ASP A 1 85 ? -10.500 -4.642 -0.525 1.00 96.94 85 ASP A C 1
ATOM 627 O O . ASP A 1 85 ? -9.735 -5.518 -0.106 1.00 96.94 85 ASP A O 1
ATOM 631 N N . GLY A 1 86 ? -10.848 -3.614 0.252 1.00 95.50 86 GLY A N 1
ATOM 632 C CA . GLY A 1 86 ? -10.317 -3.396 1.604 1.00 95.50 86 GLY A CA 1
ATOM 633 C C . GLY A 1 86 ? -10.629 -4.511 2.602 1.00 95.50 86 GLY A C 1
ATOM 634 O O . GLY A 1 86 ? -9.883 -4.677 3.567 1.00 95.50 86 GLY A O 1
ATOM 635 N N . GLU A 1 87 ? -11.685 -5.296 2.378 1.00 96.75 87 GLU A N 1
ATOM 636 C CA . GLU A 1 87 ? -12.005 -6.490 3.170 1.00 96.75 87 GLU A CA 1
ATOM 637 C C . GLU A 1 87 ? -10.988 -7.629 2.969 1.00 96.75 87 GLU A C 1
ATOM 639 O O . GLU A 1 87 ? -10.853 -8.507 3.819 1.00 96.75 87 GLU A O 1
ATOM 644 N N . GLN A 1 88 ? -10.253 -7.618 1.854 1.00 97.75 88 GLN A N 1
ATOM 645 C CA . GLN A 1 88 ? -9.306 -8.667 1.460 1.00 97.75 88 GLN A CA 1
ATOM 646 C C . GLN A 1 88 ? -7.857 -8.351 1.847 1.00 97.75 88 GLN A C 1
ATOM 648 O O . GLN A 1 88 ? -6.947 -9.131 1.561 1.00 97.75 88 GLN A O 1
ATOM 653 N N . ILE A 1 89 ? -7.624 -7.207 2.487 1.00 97.75 89 ILE A N 1
ATOM 654 C CA . ILE A 1 89 ? -6.312 -6.777 2.964 1.00 97.75 89 ILE A CA 1
ATOM 655 C C . ILE A 1 89 ? -6.397 -6.646 4.472 1.00 97.75 89 ILE A C 1
ATOM 657 O O . ILE A 1 89 ? -7.283 -5.959 4.971 1.00 97.75 89 ILE A O 1
ATOM 661 N N . THR A 1 90 ? -5.464 -7.254 5.199 1.00 98.06 90 THR A N 1
ATOM 662 C CA . THR A 1 90 ? -5.361 -7.069 6.646 1.00 98.06 90 THR A CA 1
ATOM 663 C C . THR A 1 90 ? -4.038 -6.432 7.041 1.00 98.06 90 THR A C 1
ATOM 665 O O . THR A 1 90 ? -2.990 -6.719 6.458 1.00 98.06 90 THR A O 1
ATOM 668 N N . VAL A 1 91 ? -4.097 -5.566 8.052 1.00 98.19 91 VAL A N 1
ATOM 669 C CA . VAL A 1 91 ? -2.950 -4.979 8.748 1.00 98.19 91 VAL A CA 1
ATOM 670 C C . VAL A 1 91 ? -3.090 -5.351 10.217 1.00 98.19 91 VAL A C 1
ATOM 672 O O . VAL A 1 91 ? -4.089 -5.036 10.858 1.00 98.19 91 VAL A O 1
ATOM 675 N N . ASP A 1 92 ? -2.123 -6.105 10.732 1.00 97.44 92 ASP A N 1
ATOM 676 C CA . ASP A 1 92 ? -2.124 -6.636 12.099 1.00 97.44 92 ASP A CA 1
ATOM 677 C C . ASP A 1 92 ? -3.415 -7.387 12.477 1.00 97.44 92 ASP A C 1
ATOM 679 O O . ASP A 1 92 ? -3.845 -7.392 13.628 1.00 97.44 92 ASP A O 1
ATOM 683 N N . GLY A 1 93 ? -4.007 -8.075 11.495 1.00 96.56 93 GLY A N 1
ATOM 684 C CA . GLY A 1 93 ? -5.219 -8.881 11.660 1.00 96.56 93 GLY A CA 1
ATOM 685 C C . GLY A 1 93 ? -6.532 -8.110 11.504 1.00 96.56 93 GLY A C 1
ATOM 686 O O . GLY A 1 93 ? -7.587 -8.737 11.504 1.00 96.56 93 GLY A O 1
ATOM 687 N N . GLN A 1 94 ? -6.492 -6.789 11.320 1.00 97.94 94 GLN A N 1
ATOM 688 C CA . GLN A 1 94 ? -7.674 -5.971 11.040 1.00 97.94 94 GLN A CA 1
ATOM 689 C C . GLN A 1 94 ? -7.795 -5.707 9.542 1.00 97.94 94 GLN A C 1
ATOM 691 O O . GLN A 1 94 ? -6.798 -5.389 8.896 1.00 97.94 94 GLN A O 1
ATOM 696 N N . THR A 1 95 ? -9.000 -5.835 8.977 1.00 97.81 95 THR A N 1
ATOM 697 C CA . THR A 1 95 ? -9.213 -5.499 7.559 1.00 97.81 95 THR A CA 1
ATOM 698 C C . THR A 1 95 ? -8.974 -4.017 7.317 1.00 97.81 95 THR A C 1
ATOM 700 O O . THR A 1 95 ? -9.283 -3.184 8.169 1.00 97.81 95 THR A O 1
ATOM 703 N N . LEU A 1 96 ? -8.485 -3.676 6.133 1.00 96.56 96 LEU A N 1
ATOM 704 C CA . LEU A 1 96 ? -8.150 -2.304 5.794 1.00 96.56 96 LEU A CA 1
ATOM 705 C C . LEU A 1 96 ? -9.395 -1.403 5.758 1.00 96.56 96 LEU A C 1
ATOM 707 O O . LEU A 1 96 ? -9.331 -0.254 6.186 1.00 96.56 96 LEU A O 1
ATOM 711 N N . LYS A 1 97 ? -10.553 -1.955 5.373 1.00 96.50 97 LYS A N 1
ATOM 712 C CA . LYS A 1 97 ? -11.856 -1.280 5.500 1.00 96.50 97 LYS A CA 1
ATOM 713 C C . LYS A 1 97 ? -12.212 -0.950 6.953 1.00 96.50 97 LYS A C 1
ATOM 715 O O . LYS A 1 97 ? -12.606 0.177 7.235 1.00 96.50 97 LYS A O 1
ATOM 720 N N . ALA A 1 98 ? -12.045 -1.904 7.871 1.00 96.44 98 ALA A N 1
ATOM 721 C CA . ALA A 1 98 ? -12.319 -1.682 9.293 1.00 96.44 98 ALA A CA 1
ATOM 722 C C . ALA A 1 98 ? -11.400 -0.612 9.904 1.00 96.44 98 ALA A C 1
ATOM 724 O O . ALA A 1 98 ? -11.862 0.185 10.712 1.00 96.44 98 ALA A O 1
ATOM 725 N N . ILE A 1 99 ? -10.133 -0.557 9.480 1.00 97.19 99 ILE A N 1
ATOM 726 C CA . ILE A 1 99 ? -9.184 0.471 9.935 1.00 97.19 99 ILE A CA 1
ATOM 727 C C . ILE A 1 99 ? -9.593 1.858 9.422 1.00 97.19 99 ILE A C 1
ATOM 729 O O . ILE A 1 99 ? -9.628 2.823 10.180 1.00 97.19 99 ILE A O 1
ATOM 733 N N . VAL A 1 100 ? -9.966 1.971 8.143 1.00 95.81 100 VAL A N 1
ATOM 734 C CA . VAL A 1 100 ? -10.480 3.239 7.597 1.00 95.81 100 VAL A CA 1
ATOM 735 C C . VAL A 1 100 ? -11.736 3.683 8.347 1.00 95.81 100 VAL A C 1
ATOM 737 O O . VAL A 1 100 ? -11.860 4.861 8.678 1.00 95.81 100 VAL A O 1
ATOM 740 N N . LEU A 1 101 ? -12.646 2.752 8.648 1.00 95.00 101 LEU A N 1
ATOM 741 C CA . LEU A 1 101 ? -13.855 3.031 9.419 1.00 95.00 101 LEU A CA 1
ATOM 742 C C . LEU A 1 101 ? -13.529 3.515 10.841 1.00 95.00 101 LEU A C 1
ATOM 744 O O . LEU A 1 101 ? -14.109 4.507 11.271 1.00 95.00 101 LEU A O 1
ATOM 748 N N . SER A 1 102 ? -12.590 2.876 11.553 1.00 94.69 102 SER A N 1
ATOM 749 C CA . SER A 1 102 ? -12.199 3.303 12.908 1.00 94.69 102 SER A CA 1
ATOM 750 C C . SER A 1 102 ? -11.549 4.685 12.928 1.00 94.69 102 SER A C 1
ATOM 752 O O . SER A 1 102 ? -11.719 5.431 13.888 1.00 94.69 102 SER A O 1
ATOM 754 N N . ASN A 1 103 ? -10.853 5.043 11.847 1.00 94.56 103 ASN A N 1
ATOM 755 C CA . ASN A 1 103 ? -10.219 6.348 11.672 1.00 94.56 103 ASN A CA 1
ATOM 756 C C . ASN A 1 103 ? -11.166 7.415 11.091 1.00 94.56 103 ASN A C 1
ATOM 758 O O . ASN A 1 103 ? -10.760 8.562 10.895 1.00 94.56 103 ASN A O 1
ATOM 762 N N . SER A 1 104 ? -12.427 7.064 10.819 1.00 91.19 104 SER A N 1
ATOM 763 C CA . SER A 1 104 ? -13.439 7.964 10.262 1.00 91.19 104 SER A CA 1
ATOM 764 C C . SER A 1 104 ? -14.468 8.374 11.319 1.00 91.19 104 SER A C 1
ATOM 766 O O . SER A 1 104 ? -14.842 7.596 12.191 1.00 91.19 104 SER A O 1
ATOM 768 N N . THR A 1 105 ? -14.966 9.612 11.250 1.00 88.50 105 THR A N 1
ATOM 769 C CA . THR A 1 105 ? -15.984 10.122 12.189 1.00 88.50 105 THR A CA 1
ATOM 770 C C . THR A 1 105 ? -17.340 10.243 11.505 1.00 88.50 105 THR A C 1
ATOM 772 O O . THR A 1 105 ? -17.450 10.920 10.489 1.00 88.50 105 THR A O 1
ATOM 775 N N . GLY A 1 106 ? -18.383 9.651 12.096 1.00 88.19 106 GLY A N 1
ATOM 776 C CA . GLY A 1 106 ? -19.764 9.784 11.610 1.00 88.19 106 GLY A CA 1
ATOM 777 C C . GLY A 1 106 ? -20.094 8.953 10.367 1.00 88.19 106 GLY A C 1
ATOM 778 O O . GLY A 1 106 ? -21.073 9.254 9.697 1.00 88.19 106 GLY A O 1
ATOM 779 N N . VAL A 1 107 ? -19.287 7.930 10.081 1.00 90.19 107 VAL A N 1
ATOM 780 C CA . VAL A 1 107 ? -19.352 7.086 8.880 1.00 90.19 107 VAL A CA 1
ATOM 781 C C . VAL A 1 107 ? -19.797 5.675 9.251 1.00 90.19 107 VAL A C 1
ATOM 783 O O . VAL A 1 107 ? -19.409 5.167 10.306 1.00 90.19 107 VAL A O 1
ATOM 786 N N . LYS A 1 108 ? -20.588 5.031 8.393 1.00 89.31 108 LYS A N 1
ATOM 787 C CA . LYS A 1 108 ? -20.976 3.619 8.517 1.00 89.31 108 LYS A CA 1
ATOM 788 C C . LYS A 1 108 ? -20.113 2.714 7.646 1.00 89.31 108 LYS A C 1
ATOM 790 O O . LYS A 1 108 ? -19.408 3.142 6.743 1.00 89.31 108 LYS A O 1
ATOM 795 N N . GLU A 1 109 ? -20.172 1.417 7.909 1.00 86.75 109 GLU A N 1
ATOM 796 C CA . GLU A 1 109 ? -19.350 0.440 7.195 1.00 86.75 109 GLU A CA 1
ATOM 797 C C . GLU A 1 109 ? -19.656 0.363 5.688 1.00 86.75 109 GLU A C 1
ATOM 799 O O . GLU A 1 109 ? -18.737 0.241 4.879 1.00 86.75 109 GLU A O 1
ATOM 804 N N . ASP A 1 110 ? -20.926 0.439 5.295 1.00 89.06 110 ASP A N 1
ATOM 805 C CA . ASP A 1 110 ? -21.375 0.406 3.897 1.00 89.06 110 ASP A CA 1
ATOM 806 C C . ASP A 1 110 ? -21.025 1.680 3.114 1.00 89.06 110 ASP A C 1
ATOM 808 O O . ASP A 1 110 ? -21.002 1.669 1.884 1.00 89.06 110 ASP A O 1
ATOM 812 N N . GLU A 1 111 ? -20.681 2.743 3.835 1.00 90.06 111 GLU A N 1
ATOM 813 C CA . GLU A 1 111 ? -20.255 4.036 3.308 1.00 90.06 111 GLU A CA 1
ATOM 814 C C . GLU A 1 111 ? -18.741 4.073 3.024 1.00 90.06 111 GLU A C 1
ATOM 816 O O . GLU A 1 111 ? -18.254 4.948 2.312 1.00 90.06 111 GLU A O 1
ATOM 821 N N . VAL A 1 112 ? -17.964 3.102 3.518 1.00 92.88 112 VAL A N 1
ATOM 822 C CA . VAL A 1 112 ? -16.515 3.030 3.275 1.00 92.88 112 VAL A CA 1
ATOM 823 C C . VAL A 1 112 ? -16.211 2.152 2.066 1.00 92.88 112 VAL A C 1
ATOM 825 O O . VAL A 1 112 ? -16.433 0.940 2.077 1.00 92.88 112 VAL A O 1
ATOM 828 N N . VAL A 1 113 ? -15.593 2.744 1.044 1.00 93.75 113 VAL A N 1
ATOM 829 C CA . VAL A 1 113 ? -15.055 2.020 -0.111 1.00 93.75 113 VAL A CA 1
ATOM 830 C C . VAL A 1 113 ? -13.542 2.134 -0.122 1.00 93.75 113 VAL A C 1
ATOM 832 O O . VAL A 1 113 ? -12.981 3.227 -0.218 1.00 93.75 113 VAL A O 1
ATOM 835 N N . VAL A 1 114 ? -12.891 0.976 -0.099 1.00 96.00 114 VAL A N 1
ATOM 836 C CA . VAL A 1 114 ? -11.457 0.839 -0.327 1.00 96.00 114 VAL A CA 1
ATOM 837 C C . VAL A 1 114 ? -11.254 -0.187 -1.426 1.00 96.00 114 VAL A C 1
ATOM 839 O O . VAL A 1 114 ? -11.643 -1.343 -1.273 1.00 96.00 114 VAL A O 1
ATOM 842 N N . ARG A 1 115 ? -10.617 0.224 -2.517 1.00 96.88 115 ARG A N 1
ATOM 843 C CA . ARG A 1 115 ? -10.245 -0.655 -3.622 1.00 96.88 115 ARG A CA 1
ATOM 844 C C . ARG A 1 115 ? -8.873 -0.283 -4.136 1.00 96.88 115 ARG A C 1
ATOM 846 O O . ARG A 1 115 ? -8.599 0.888 -4.383 1.00 96.88 115 ARG A O 1
ATOM 853 N N . ILE A 1 116 ? -8.031 -1.288 -4.322 1.00 96.62 116 ILE A N 1
ATOM 854 C CA . ILE A 1 116 ? -6.685 -1.111 -4.848 1.00 96.62 116 ILE A CA 1
ATOM 855 C C . ILE A 1 116 ? -6.542 -1.937 -6.116 1.00 96.62 116 ILE A C 1
ATOM 857 O O . ILE A 1 116 ? -6.805 -3.142 -6.128 1.00 96.62 116 ILE A O 1
ATOM 861 N N . GLU A 1 117 ? -6.098 -1.286 -7.182 1.00 95.94 117 GLU A N 1
ATOM 862 C CA . GLU A 1 117 ? -5.740 -1.952 -8.424 1.00 95.94 117 GLU A CA 1
ATOM 863 C C . GLU A 1 117 ? -4.236 -2.180 -8.473 1.00 95.94 117 GLU A C 1
ATOM 865 O O . GLU A 1 117 ? -3.433 -1.335 -8.063 1.00 95.94 117 GLU A O 1
ATOM 870 N N . ALA A 1 118 ? -3.843 -3.338 -8.990 1.00 95.38 118 ALA A N 1
ATOM 871 C CA . ALA A 1 118 ? -2.454 -3.663 -9.225 1.00 95.38 118 ALA A CA 1
ATOM 872 C C . ALA A 1 118 ? -2.248 -4.279 -10.605 1.00 95.38 118 ALA A C 1
ATOM 874 O O . ALA A 1 118 ? -3.070 -5.052 -11.096 1.00 95.38 118 ALA A O 1
ATOM 875 N N . GLY A 1 119 ? -1.096 -3.982 -11.197 1.00 94.56 119 GLY A N 1
ATOM 876 C CA . GLY A 1 119 ? -0.628 -4.592 -12.437 1.00 94.56 119 GLY A CA 1
ATOM 877 C C . GLY A 1 119 ? 0.731 -5.259 -12.254 1.00 94.56 119 GLY A C 1
ATOM 878 O O . GLY A 1 119 ? 1.530 -4.839 -11.410 1.00 94.56 119 GLY A O 1
ATOM 879 N N . VAL A 1 120 ? 1.015 -6.290 -13.056 1.00 93.06 120 VAL A N 1
ATOM 880 C CA . VAL A 1 120 ? 2.329 -6.947 -13.069 1.00 93.06 120 VAL A CA 1
ATOM 881 C C . VAL A 1 120 ? 3.199 -6.476 -14.234 1.00 93.06 120 VAL A C 1
ATOM 883 O O . VAL A 1 120 ? 2.780 -6.444 -15.393 1.00 93.06 120 VAL A O 1
ATOM 886 N N . ARG A 1 121 ? 4.463 -6.173 -13.928 1.00 91.88 121 ARG A N 1
ATOM 887 C CA . ARG A 1 121 ? 5.540 -5.980 -14.904 1.00 91.88 121 ARG A CA 1
ATOM 888 C C . ARG A 1 121 ? 6.764 -6.752 -14.447 1.00 91.88 121 ARG A C 1
ATOM 890 O O . ARG A 1 121 ? 7.133 -6.680 -13.282 1.00 91.88 121 ARG A O 1
ATOM 897 N N . GLU A 1 122 ? 7.357 -7.521 -15.359 1.00 89.81 122 GLU A N 1
ATOM 898 C CA . GLU A 1 122 ? 8.579 -8.303 -15.092 1.00 89.81 122 GLU A CA 1
ATOM 899 C C . GLU A 1 122 ? 8.468 -9.186 -13.829 1.00 89.81 122 GLU A C 1
ATOM 901 O O . GLU A 1 122 ? 9.395 -9.304 -13.036 1.00 89.81 122 GLU A O 1
ATOM 906 N N . GLY A 1 123 ? 7.290 -9.787 -13.611 1.00 89.12 123 GLY A N 1
ATOM 907 C CA . GLY A 1 123 ? 7.024 -10.656 -12.458 1.00 89.12 123 GLY A CA 1
ATOM 908 C C . GLY A 1 123 ? 6.814 -9.928 -11.125 1.00 89.12 123 GLY A C 1
ATOM 909 O O . GLY A 1 123 ? 6.618 -10.585 -10.105 1.00 89.12 123 GLY A O 1
ATOM 910 N N . ARG A 1 124 ? 6.818 -8.589 -11.107 1.00 92.31 124 ARG A N 1
ATOM 911 C CA . ARG A 1 124 ? 6.591 -7.770 -9.909 1.00 92.31 124 ARG A CA 1
ATOM 912 C C . ARG A 1 124 ? 5.244 -7.057 -9.970 1.00 92.31 124 ARG A C 1
ATOM 914 O O . ARG A 1 124 ? 4.885 -6.483 -10.995 1.00 92.31 124 ARG A O 1
ATOM 921 N N . TRP A 1 125 ? 4.513 -7.092 -8.858 1.00 93.62 125 TRP A N 1
ATOM 922 C CA . TRP A 1 125 ? 3.221 -6.425 -8.698 1.00 93.62 125 TRP A CA 1
ATOM 923 C C . TRP A 1 125 ? 3.386 -4.992 -8.199 1.00 93.62 125 TRP A C 1
ATOM 925 O O . TRP A 1 125 ? 3.987 -4.776 -7.143 1.00 93.62 125 TRP A O 1
ATOM 935 N N . TYR A 1 126 ? 2.767 -4.049 -8.902 1.00 96.06 126 TYR A N 1
ATOM 936 C CA . TYR A 1 126 ? 2.753 -2.625 -8.576 1.00 96.06 126 TYR A CA 1
ATOM 937 C C . TYR A 1 126 ? 1.325 -2.154 -8.351 1.00 96.06 126 TYR A C 1
ATOM 939 O O . TYR A 1 12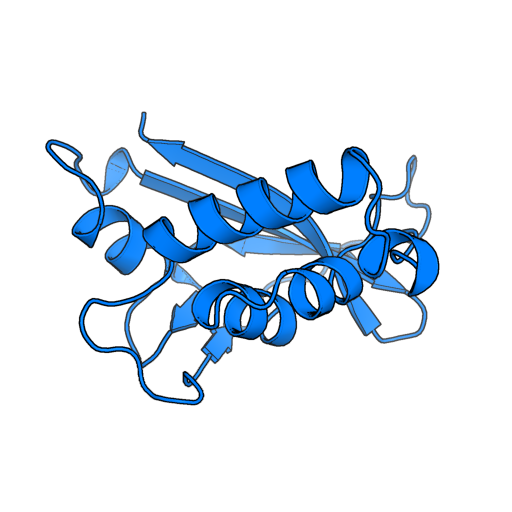6 ? 0.432 -2.579 -9.079 1.00 96.06 126 TYR A O 1
ATOM 947 N N . VAL A 1 127 ? 1.115 -1.280 -7.366 1.00 96.62 127 VAL A N 1
ATOM 948 C CA . VAL A 1 127 ? -0.165 -0.576 -7.209 1.00 96.62 127 VAL A CA 1
ATOM 949 C C . VAL A 1 127 ? -0.290 0.446 -8.335 1.00 96.62 127 VAL A C 1
ATOM 951 O O . VAL A 1 127 ? 0.632 1.227 -8.561 1.00 96.62 127 VAL A O 1
ATOM 954 N N . THR A 1 128 ? -1.403 0.412 -9.058 1.00 95.50 128 THR A N 1
ATOM 955 C CA . THR A 1 128 ? -1.657 1.297 -10.203 1.00 95.50 128 THR A CA 1
ATOM 956 C C . THR A 1 128 ? -2.774 2.290 -9.949 1.00 95.50 128 THR A C 1
ATOM 958 O O . THR A 1 128 ? -2.783 3.344 -10.573 1.00 95.50 128 THR A O 1
ATOM 961 N N . ASP A 1 129 ? -3.690 1.963 -9.039 1.00 94.44 129 ASP A N 1
ATOM 962 C CA . ASP A 1 129 ? -4.742 2.874 -8.609 1.00 94.44 129 ASP A CA 1
ATOM 963 C C . ASP A 1 129 ? -5.170 2.570 -7.168 1.00 94.44 129 ASP A C 1
ATOM 965 O O . ASP A 1 129 ? -5.102 1.424 -6.708 1.00 94.44 129 ASP A O 1
ATOM 969 N N . LEU A 1 130 ? -5.613 3.610 -6.466 1.00 94.12 130 LEU A N 1
ATOM 970 C CA . LEU A 1 130 ? -6.232 3.531 -5.151 1.00 94.12 130 LEU A CA 1
ATOM 971 C C . LEU A 1 130 ? -7.525 4.337 -5.183 1.00 94.12 130 LEU A C 1
ATOM 973 O O . LEU A 1 130 ? -7.511 5.566 -5.235 1.00 94.12 130 LEU A O 1
ATOM 977 N N . ARG A 1 131 ? -8.640 3.639 -5.000 1.00 94.38 131 ARG A N 1
ATOM 978 C CA . ARG A 1 131 ? -9.916 4.261 -4.691 1.00 94.38 131 ARG A CA 1
ATOM 979 C C . ARG A 1 131 ? -10.178 4.160 -3.196 1.00 94.38 131 ARG A C 1
ATOM 981 O O . ARG A 1 131 ? -10.421 3.076 -2.671 1.00 94.38 131 ARG A O 1
ATOM 988 N N . LEU A 1 132 ? -10.170 5.313 -2.540 1.00 92.19 132 LEU A N 1
ATOM 989 C CA . LEU A 1 132 ? -10.599 5.494 -1.160 1.00 92.19 132 LEU A CA 1
ATOM 990 C C . LEU A 1 132 ? -11.704 6.548 -1.139 1.00 92.19 132 LEU A C 1
ATOM 992 O O . LEU A 1 132 ? -11.479 7.687 -1.543 1.00 92.19 132 LEU A O 1
ATOM 996 N N . SER A 1 133 ? -12.892 6.172 -0.681 1.00 88.44 133 SER A N 1
ATOM 997 C CA . SER A 1 133 ? -13.996 7.112 -0.507 1.00 88.44 133 SER A CA 1
ATOM 998 C C . SER A 1 133 ? -14.863 6.739 0.682 1.00 88.44 133 SER A C 1
ATOM 1000 O O . SER A 1 133 ? -15.058 5.560 0.969 1.00 88.44 133 SER A O 1
ATOM 1002 N N . VAL A 1 134 ? -15.413 7.772 1.305 1.00 81.62 134 VAL A N 1
ATOM 1003 C CA . VAL A 1 134 ? -16.492 7.702 2.282 1.00 81.62 134 VAL A CA 1
ATOM 1004 C C . VAL A 1 134 ? -17.711 8.329 1.605 1.00 81.62 134 VAL A C 1
ATOM 1006 O O . VAL A 1 134 ? -17.602 9.476 1.164 1.00 81.62 134 VAL A O 1
ATOM 1009 N N . VAL A 1 135 ? -18.798 7.576 1.425 1.00 69.00 135 VAL A N 1
ATOM 1010 C CA . VAL A 1 135 ? -19.998 7.998 0.671 1.00 69.00 135 VAL A CA 1
ATOM 1011 C C . VAL A 1 135 ? -21.215 8.234 1.543 1.00 69.00 135 VAL A C 1
ATOM 1013 O O . VAL A 1 135 ? -21.303 7.602 2.607 1.00 69.00 135 VAL A O 1
#

Secondary structure (DSSP, 8-state):
-HHHHHHHHTT-HHHHHHTBEEPPSTTPPPEEPPHHHHH--SHHHHHHHHHHHHHHHHH--SS--SS--EEE-----BTTEEEEEGGGEEETTEEHHHHHHHT-SS--GGGEEEEEEEEEETTEEEEEEEEEEE-

pLDDT: mean 92.23, std 5.39, range [69.0, 98.19]

Radius of gyration: 14.65 Å; chains: 1; bounding box: 36×34×42 Å

Sequence (135 aa):
MATWVTAVVQDRAKEACLAMANPGMDGAPPTPNTAEMCSGNGEEAKEMKEQVHRVHTAFTPDQPKNPPTVQVAEVPVTDKKATVDGEQITVDGQTLKAIVLSNSTGVKEDEVVVRIEAGVREGRWYVTDLRLSVV